Protein AF-A0A2V5Z076-F1 (afdb_monomer)

Radius of gyration: 17.03 Å; Cα contacts (8 Å, |Δi|>4): 151; chains: 1; bounding box: 36×29×53 Å

Mean predicted aligned error: 3.49 Å

Secondary structure (DSSP, 8-state):
-HHHHTT---GGGTTT--EEEEE-GGGT-----PPPPTT-SEEEEEPPPEEEEEEETTTTEEEEEEE--EEEEE-TTTS-HHHHHHHHHHHHHHHH-GGG-

Nearest PDB structures (foldseek):
  6ct0-assembly1_0  TM=9.059E-01  e=1.806E-06  Homo s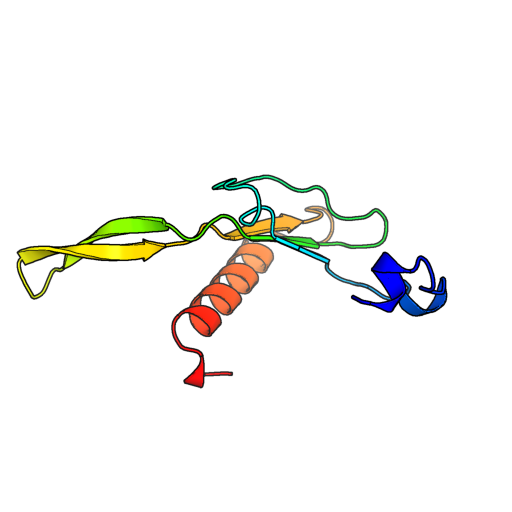apiens
  8x03-assembly1_A  TM=9.351E-01  e=3.511E-06  Sus scrofa
  7uom-assembly1_03  TM=9.125E-01  e=2.876E-06  Bos taurus
  8piu-assembly1_B  TM=9.148E-01  e=5.590E-06  Homo sapiens
  6zzk-assembly2_B  TM=7.644E-01  e=2.691E-06  Corynebacterium glutamicum ATCC 13032

Solvent-accessible surface area (backbone atoms only — not comparable to full-atom values): 6093 Å² total; per-residue (Å²): 107,68,46,59,79,71,71,62,65,54,72,76,79,65,56,88,52,62,61,47,80,45,72,50,19,86,76,67,35,51,73,66,84,62,78,46,55,98,79,28,54,27,21,40,33,34,22,25,73,40,79,42,80,40,81,35,85,86,78,74,43,73,42,83,40,79,47,58,46,72,37,77,33,64,43,68,93,83,44,52,72,67,59,52,49,53,52,52,49,52,53,50,53,38,71,76,40,65,86,76,109

Structure (mmCIF, N/CA/C/O backbone):
data_AF-A0A2V5Z076-F1
#
_entry.id   AF-A0A2V5Z076-F1
#
loop_
_atom_site.group_PDB
_atom_site.id
_atom_site.type_symbol
_atom_site.label_atom_id
_atom_site.label_alt_id
_atom_site.label_comp_id
_atom_site.label_asym_id
_atom_site.label_entity_id
_atom_site.label_seq_id
_atom_site.pdbx_PDB_ins_code
_atom_site.Cartn_x
_atom_site.Cartn_y
_atom_site.Cartn_z
_atom_site.occupancy
_atom_site.B_iso_or_equiv
_atom_site.auth_seq_id
_atom_site.auth_comp_id
_atom_site.auth_asym_id
_atom_site.auth_atom_id
_atom_site.pdbx_PDB_model_num
ATOM 1 N N . VAL A 1 1 ? -7.544 -4.428 -18.270 1.00 89.75 1 VAL A N 1
ATOM 2 C CA . VAL A 1 1 ? -7.762 -5.799 -17.737 1.00 89.75 1 VAL A CA 1
ATOM 3 C C . VAL A 1 1 ? -8.203 -6.770 -18.823 1.00 89.75 1 VAL A C 1
ATOM 5 O O . VAL A 1 1 ? -7.522 -7.768 -19.011 1.00 89.75 1 VAL A O 1
ATOM 8 N N . GLU A 1 2 ? -9.279 -6.486 -19.561 1.00 96.81 2 GLU A N 1
ATOM 9 C CA . GLU A 1 2 ? -9.805 -7.418 -20.575 1.00 96.81 2 GLU A CA 1
ATOM 10 C C . GLU A 1 2 ? -8.774 -7.785 -21.656 1.00 96.81 2 GLU A C 1
ATOM 12 O O . GLU A 1 2 ? -8.514 -8.961 -21.895 1.00 96.81 2 GLU A O 1
ATOM 17 N N . LEU A 1 3 ? -8.064 -6.787 -22.196 1.00 96.94 3 LEU A N 1
ATOM 18 C CA . LEU A 1 3 ? -6.964 -7.015 -23.141 1.00 96.94 3 LEU A CA 1
ATOM 19 C C . LEU A 1 3 ? -5.853 -7.905 -22.564 1.00 96.94 3 LEU A C 1
ATOM 21 O O . LEU A 1 3 ? -5.346 -8.768 -23.268 1.00 96.94 3 LEU A O 1
ATOM 25 N N . ALA A 1 4 ? -5.500 -7.745 -21.283 1.00 94.19 4 ALA A N 1
ATOM 26 C CA . ALA A 1 4 ? -4.490 -8.583 -20.630 1.00 94.19 4 ALA A CA 1
ATOM 27 C C . ALA A 1 4 ? -4.941 -10.047 -20.568 1.00 94.19 4 ALA A C 1
ATOM 29 O O . ALA A 1 4 ? -4.189 -10.945 -20.940 1.00 94.19 4 ALA A O 1
ATOM 30 N N . ARG A 1 5 ? -6.196 -10.285 -20.160 1.00 95.19 5 ARG A N 1
ATOM 31 C CA . ARG A 1 5 ? -6.788 -11.632 -20.082 1.00 95.19 5 ARG A CA 1
ATOM 32 C C . ARG A 1 5 ? -6.832 -12.317 -21.443 1.00 95.19 5 ARG A C 1
ATOM 34 O O . ARG A 1 5 ? -6.571 -13.510 -21.544 1.00 95.19 5 ARG A O 1
ATOM 41 N N . GLN A 1 6 ? -7.100 -11.544 -22.488 1.00 97.75 6 GLN A N 1
ATOM 42 C CA . GLN A 1 6 ? -7.142 -12.010 -23.871 1.00 97.75 6 GLN A CA 1
ATOM 43 C C . GLN A 1 6 ? -5.757 -12.078 -24.535 1.00 97.75 6 GLN A C 1
ATOM 45 O O . GLN A 1 6 ? -5.675 -12.439 -25.705 1.00 97.75 6 GLN A O 1
ATOM 50 N N . ARG A 1 7 ? -4.675 -11.728 -23.817 1.00 94.69 7 ARG A N 1
ATOM 51 C CA . ARG A 1 7 ? -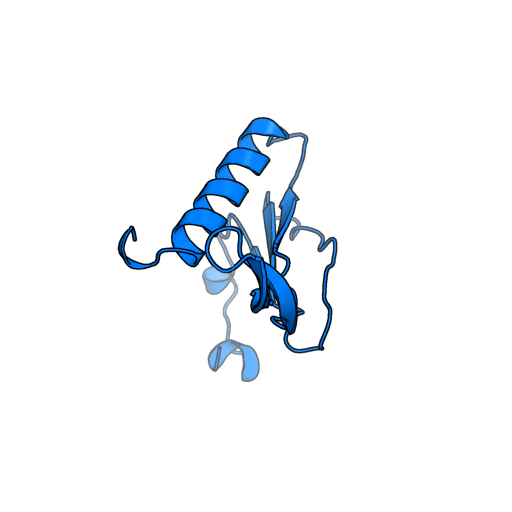3.293 -11.653 -24.330 1.00 94.69 7 ARG A CA 1
ATOM 52 C C . ARG A 1 7 ? -3.129 -10.695 -25.520 1.00 94.69 7 ARG A C 1
ATOM 54 O O . ARG A 1 7 ? -2.374 -10.960 -26.447 1.00 94.69 7 ARG A O 1
ATOM 61 N N . ARG A 1 8 ? -3.841 -9.568 -25.479 1.00 97.19 8 ARG A N 1
ATOM 62 C CA . ARG A 1 8 ? -3.866 -8.512 -26.506 1.00 97.19 8 ARG A CA 1
ATOM 63 C C . ARG A 1 8 ? -3.235 -7.192 -26.048 1.00 97.19 8 ARG A C 1
ATOM 65 O O . ARG A 1 8 ? -3.581 -6.138 -26.568 1.00 97.19 8 ARG A O 1
ATOM 72 N N . ILE A 1 9 ? -2.354 -7.226 -25.049 1.00 95.56 9 ILE A N 1
ATOM 73 C CA . ILE A 1 9 ? -1.571 -6.047 -24.656 1.00 95.56 9 ILE A CA 1
ATOM 74 C C . ILE A 1 9 ? -0.352 -5.942 -25.573 1.00 95.56 9 ILE A C 1
ATOM 76 O O . ILE A 1 9 ? 0.416 -6.898 -25.673 1.00 95.56 9 ILE A O 1
ATOM 80 N N . SER A 1 10 ? -0.173 -4.793 -26.226 1.00 94.44 10 SER A N 1
ATOM 81 C CA . SER A 1 10 ? 1.025 -4.515 -27.023 1.00 94.44 10 SER A CA 1
ATOM 82 C C . SER A 1 10 ? 2.209 -4.109 -26.130 1.00 94.44 10 SER A C 1
ATOM 84 O O . SER A 1 10 ? 1.996 -3.671 -24.996 1.00 94.44 10 SER A O 1
ATOM 86 N N . PRO A 1 11 ? 3.460 -4.216 -26.613 1.00 90.75 11 PRO A N 1
ATOM 87 C CA . PRO A 1 11 ? 4.630 -3.724 -25.883 1.00 90.75 11 PRO A CA 1
ATOM 88 C C . PRO A 1 11 ? 4.521 -2.246 -25.478 1.00 90.75 11 PRO A C 1
ATOM 90 O O . PRO A 1 11 ? 4.821 -1.907 -24.337 1.00 90.75 11 PRO A O 1
ATOM 93 N N . ASP A 1 12 ? 3.996 -1.386 -26.356 1.00 92.81 12 ASP A N 1
ATOM 94 C CA . ASP A 1 12 ? 3.839 0.052 -26.083 1.00 92.81 12 ASP A CA 1
ATOM 95 C C . ASP A 1 12 ? 2.907 0.337 -24.899 1.00 92.81 12 ASP A C 1
ATOM 97 O O . ASP A 1 12 ? 3.091 1.311 -24.177 1.00 92.81 12 ASP A O 1
ATOM 101 N N . MET A 1 13 ? 1.920 -0.533 -24.658 1.00 91.25 13 MET A N 1
ATOM 102 C CA . MET A 1 13 ? 1.015 -0.417 -23.510 1.00 91.25 13 MET A CA 1
ATOM 103 C C . MET A 1 13 ? 1.671 -0.798 -22.175 1.00 91.25 13 MET A C 1
ATOM 105 O O . MET A 1 13 ? 1.091 -0.529 -21.124 1.00 91.25 13 MET A O 1
ATOM 109 N N . GLN A 1 14 ? 2.820 -1.476 -22.206 1.00 86.88 14 GLN A N 1
ATOM 110 C CA . GLN A 1 14 ? 3.585 -1.860 -21.014 1.00 86.88 14 GLN A CA 1
ATOM 111 C C . GLN A 1 14 ? 4.760 -0.908 -20.755 1.00 86.88 14 GLN A C 1
ATOM 113 O O . GLN A 1 14 ? 5.319 -0.917 -19.662 1.00 86.88 14 GLN A O 1
ATOM 118 N N . ALA A 1 15 ? 5.131 -0.092 -21.742 1.00 88.75 15 ALA A N 1
ATOM 119 C CA . ALA A 1 15 ? 6.267 0.810 -21.663 1.00 88.75 15 ALA A CA 1
ATOM 120 C C . ALA A 1 15 ? 5.981 2.052 -20.799 1.00 88.75 15 ALA A C 1
ATOM 122 O O . ALA A 1 15 ? 4.845 2.508 -20.672 1.00 88.75 15 ALA A O 1
ATOM 123 N N . GLY A 1 16 ? 7.042 2.634 -20.233 1.00 87.88 16 GLY A N 1
ATOM 124 C CA . GLY A 1 16 ? 6.981 3.913 -19.513 1.00 87.88 16 GLY A CA 1
ATOM 125 C C . GLY A 1 16 ? 6.422 3.837 -18.089 1.00 87.88 16 GLY A C 1
ATOM 126 O O . GLY A 1 16 ? 6.215 4.875 -17.461 1.00 87.88 16 GLY A O 1
ATOM 127 N N . GLY A 1 17 ? 6.183 2.634 -17.561 1.00 89.31 17 GLY A N 1
ATOM 128 C CA . GLY A 1 17 ? 5.833 2.452 -16.156 1.00 89.31 17 GLY A CA 1
ATOM 129 C C . GLY A 1 17 ? 6.974 2.906 -15.244 1.00 89.31 17 GLY A C 1
ATOM 130 O O . GLY A 1 17 ? 8.120 2.531 -15.448 1.00 89.31 17 GLY A O 1
ATOM 131 N N . ILE A 1 18 ? 6.664 3.703 -14.222 1.00 90.00 18 ILE A N 1
ATOM 132 C CA . ILE A 1 18 ? 7.637 4.129 -13.195 1.00 90.00 18 ILE A CA 1
ATOM 133 C C . ILE A 1 18 ? 7.442 3.396 -11.862 1.00 90.00 18 ILE A C 1
ATOM 135 O O . ILE A 1 18 ? 8.312 3.417 -10.994 1.00 90.00 18 ILE A O 1
ATOM 139 N N . ALA A 1 19 ? 6.275 2.776 -11.695 1.00 93.19 19 ALA A N 1
ATOM 140 C CA . ALA A 1 19 ? 5.807 2.167 -10.465 1.00 93.19 19 ALA A CA 1
ATOM 141 C C . ALA A 1 19 ? 4.765 1.087 -10.767 1.00 93.19 19 ALA A C 1
ATOM 143 O O . ALA A 1 19 ? 3.948 1.246 -11.678 1.00 93.19 19 ALA A O 1
ATOM 144 N N . THR A 1 20 ? 4.742 0.033 -9.950 1.00 95.38 20 THR A N 1
ATOM 145 C CA . THR A 1 20 ? 3.733 -1.034 -10.020 1.00 95.38 20 THR A CA 1
ATOM 146 C C . THR A 1 20 ? 2.895 -1.053 -8.750 1.00 95.38 20 THR A C 1
ATOM 148 O O . THR A 1 20 ? 3.405 -0.855 -7.650 1.00 95.38 20 THR A O 1
ATOM 151 N N . VAL A 1 21 ? 1.606 -1.360 -8.890 1.00 96.06 21 VAL A N 1
ATOM 152 C CA . VAL A 1 21 ? 0.733 -1.729 -7.772 1.00 96.06 21 VAL A CA 1
ATOM 153 C C . VAL A 1 21 ? 0.393 -3.209 -7.899 1.00 96.06 21 VAL A C 1
ATOM 155 O O . VAL A 1 21 ? -0.063 -3.650 -8.953 1.00 96.06 21 VAL A O 1
ATOM 158 N N . SER A 1 22 ? 0.597 -3.976 -6.829 1.00 96.25 22 SER A N 1
ATOM 159 C CA . SER A 1 22 ? 0.287 -5.406 -6.784 1.00 96.25 22 SER A CA 1
ATOM 160 C C . SER A 1 22 ? -0.619 -5.722 -5.599 1.00 96.25 22 SER A C 1
ATOM 162 O O . SER A 1 22 ? -0.244 -5.527 -4.445 1.00 96.25 22 SER A O 1
ATOM 164 N N . ASN A 1 23 ? -1.825 -6.218 -5.883 1.00 96.50 23 ASN A N 1
ATOM 165 C CA . ASN A 1 23 ? -2.781 -6.643 -4.865 1.00 96.50 23 ASN A CA 1
ATOM 166 C C . ASN A 1 23 ? -2.728 -8.165 -4.700 1.00 96.50 23 ASN A C 1
ATOM 168 O O . ASN A 1 23 ? -3.364 -8.900 -5.456 1.00 96.50 23 ASN A O 1
ATOM 172 N N . PHE A 1 24 ? -1.988 -8.624 -3.694 1.00 96.12 24 PHE A N 1
ATOM 173 C CA . PHE A 1 24 ? -1.964 -10.029 -3.281 1.00 96.12 24 PHE A CA 1
ATOM 174 C C . PHE A 1 24 ? -3.022 -10.344 -2.213 1.00 96.12 24 PHE A C 1
ATOM 176 O O . PHE A 1 24 ? -3.286 -11.515 -1.934 1.00 96.12 24 PHE A O 1
ATOM 183 N N . GLY A 1 25 ? -3.695 -9.326 -1.668 1.00 97.06 25 GLY A N 1
ATOM 184 C CA . GLY A 1 25 ? -4.809 -9.484 -0.736 1.00 97.06 25 GLY A CA 1
ATOM 185 C C . GLY A 1 25 ? -5.982 -10.296 -1.290 1.00 97.06 25 GLY A C 1
ATOM 186 O O . GLY A 1 25 ? -6.696 -10.932 -0.519 1.00 97.06 25 GLY A O 1
ATOM 187 N N . ILE A 1 26 ? -6.138 -10.371 -2.618 1.00 96.50 26 ILE A N 1
ATOM 188 C CA . ILE A 1 26 ? -7.133 -11.246 -3.268 1.00 96.50 26 ILE A CA 1
ATOM 189 C C . ILE A 1 26 ? -6.905 -12.739 -2.984 1.00 96.50 26 ILE A C 1
ATOM 191 O O . ILE A 1 26 ? -7.835 -13.531 -3.097 1.00 96.50 26 ILE A O 1
ATOM 195 N N . PHE A 1 27 ? -5.680 -13.116 -2.610 1.00 96.31 27 PHE A N 1
ATOM 196 C CA . PHE A 1 27 ? -5.306 -14.478 -2.231 1.00 96.31 27 PHE A CA 1
ATOM 197 C C . PHE A 1 27 ? -5.285 -14.677 -0.707 1.00 96.31 27 PHE A C 1
ATOM 199 O O . PHE A 1 27 ? -4.802 -15.698 -0.229 1.00 96.31 27 PHE A O 1
ATOM 206 N N . GLY A 1 28 ? -5.766 -13.700 0.070 1.00 96.25 28 GLY A N 1
ATOM 207 C CA . GLY A 1 28 ? -5.739 -13.740 1.534 1.00 96.25 28 GLY A CA 1
ATOM 208 C C . GLY A 1 28 ? -4.370 -13.444 2.154 1.00 96.25 28 GLY A C 1
ATOM 209 O O . GLY A 1 28 ? -4.222 -13.561 3.366 1.00 96.25 28 GLY A O 1
ATOM 210 N N . MET A 1 29 ? -3.368 -13.044 1.360 1.00 97.31 29 MET A N 1
ATOM 211 C CA . MET A 1 29 ? -2.066 -12.643 1.897 1.00 97.31 29 MET A CA 1
ATOM 212 C C . MET A 1 29 ? -2.177 -11.318 2.652 1.00 97.31 29 MET A C 1
ATOM 214 O O . 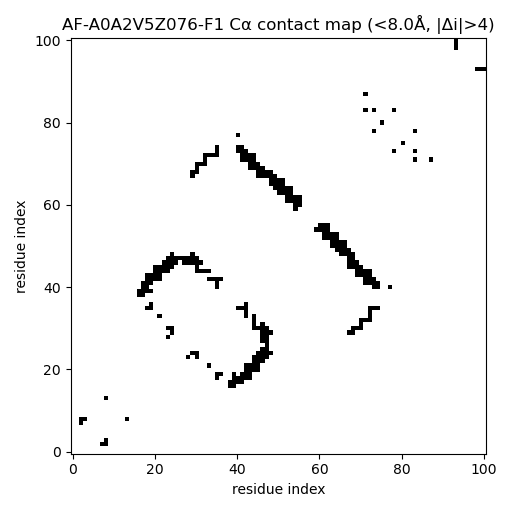MET A 1 29 ? -2.636 -10.313 2.108 1.00 97.31 29 MET A O 1
ATOM 218 N N . GLU A 1 30 ? -1.713 -11.308 3.899 1.00 95.69 30 GLU A N 1
ATOM 219 C CA . GLU A 1 30 ? -1.710 -10.105 4.735 1.00 95.69 30 GLU A CA 1
ATOM 220 C C . GLU A 1 30 ? -0.596 -9.134 4.359 1.00 95.69 30 GLU A C 1
ATOM 222 O O . GLU A 1 30 ? -0.812 -7.930 4.401 1.00 95.69 30 GLU A O 1
ATOM 227 N N . TRP A 1 31 ? 0.578 -9.642 3.979 1.00 95.12 31 TRP A N 1
ATOM 228 C CA . TRP A 1 31 ? 1.751 -8.828 3.677 1.00 95.12 31 TRP A CA 1
ATOM 229 C C . TRP A 1 31 ? 2.710 -9.553 2.739 1.00 95.12 31 TRP A C 1
ATOM 231 O O . TRP A 1 31 ? 2.643 -10.771 2.570 1.00 95.12 31 TRP A O 1
ATOM 241 N N . GLY A 1 32 ? 3.613 -8.792 2.129 1.00 93.88 32 GLY A N 1
ATOM 242 C CA . GLY A 1 32 ? 4.656 -9.328 1.270 1.00 93.88 32 GLY A CA 1
ATOM 243 C C . GLY A 1 32 ? 5.665 -8.263 0.863 1.00 93.88 32 GLY A C 1
ATOM 244 O O . GLY A 1 32 ? 5.387 -7.064 0.936 1.00 93.88 32 GLY A O 1
ATOM 245 N N . THR A 1 33 ? 6.829 -8.718 0.407 1.00 94.19 33 THR A N 1
ATOM 246 C CA . THR A 1 33 ? 7.931 -7.887 -0.101 1.00 94.19 33 THR A CA 1
ATOM 247 C C . THR A 1 33 ? 8.095 -8.120 -1.604 1.00 94.19 33 THR A C 1
ATOM 249 O O . THR A 1 33 ? 9.018 -8.818 -2.031 1.00 94.19 33 THR A O 1
ATOM 252 N N . PRO A 1 34 ? 7.158 -7.625 -2.427 1.00 91.50 34 PRO A N 1
ATOM 253 C CA . PRO A 1 34 ? 7.213 -7.835 -3.866 1.00 91.50 34 PRO A CA 1
ATOM 254 C C . PRO A 1 34 ? 8.437 -7.128 -4.456 1.00 91.50 34 PRO A C 1
ATOM 256 O O . PRO A 1 34 ? 8.818 -6.049 -4.006 1.00 91.50 34 PRO A O 1
ATOM 259 N N . ILE A 1 35 ? 9.062 -7.737 -5.456 1.00 93.56 35 ILE A N 1
ATOM 260 C CA . ILE A 1 35 ? 10.248 -7.182 -6.113 1.00 93.56 35 ILE A CA 1
ATOM 261 C C . ILE A 1 35 ? 9.776 -6.268 -7.256 1.00 93.56 35 ILE A C 1
ATOM 263 O O . ILE A 1 35 ? 8.958 -6.722 -8.061 1.00 93.56 35 ILE A O 1
ATOM 267 N N . PRO A 1 36 ? 10.241 -5.005 -7.339 1.00 92.62 36 PRO A N 1
ATOM 268 C CA . PRO A 1 36 ? 9.956 -4.138 -8.479 1.00 92.62 36 PRO A CA 1
ATOM 269 C C . PRO A 1 36 ? 10.356 -4.787 -9.809 1.00 92.62 36 PRO A C 1
ATOM 271 O O . PRO A 1 36 ? 11.323 -5.547 -9.877 1.00 92.62 36 PRO A O 1
ATOM 274 N N . LEU A 1 37 ? 9.603 -4.496 -10.871 1.00 90.44 37 LEU A N 1
ATOM 275 C CA . LEU A 1 37 ? 9.960 -4.948 -12.215 1.00 90.44 37 LEU A CA 1
ATOM 276 C C . LEU A 1 37 ? 11.287 -4.301 -12.657 1.00 90.44 37 LEU A C 1
ATOM 278 O O . LEU A 1 37 ? 11.588 -3.202 -12.192 1.00 90.44 37 LEU A O 1
ATOM 282 N N . PRO A 1 38 ? 12.087 -4.945 -13.532 1.00 87.94 38 PRO A N 1
ATOM 283 C CA . PRO A 1 38 ? 13.427 -4.461 -13.885 1.00 87.94 38 PRO A CA 1
ATOM 284 C C . PRO A 1 38 ? 13.499 -3.007 -14.376 1.00 87.94 38 PRO A C 1
ATOM 286 O O . PRO A 1 38 ? 14.531 -2.360 -14.220 1.00 87.94 38 PRO A O 1
ATOM 289 N N . ASP A 1 39 ? 12.423 -2.501 -14.972 1.00 87.75 39 ASP A N 1
ATOM 290 C CA . ASP A 1 39 ? 12.286 -1.152 -15.520 1.00 87.75 39 ASP A CA 1
ATOM 291 C C . ASP A 1 39 ? 11.645 -0.143 -14.546 1.00 87.75 39 ASP A C 1
ATOM 293 O O . ASP A 1 39 ? 11.453 1.017 -14.905 1.00 87.75 39 ASP A O 1
ATOM 297 N N . GLN A 1 40 ? 11.334 -0.549 -13.311 1.00 92.19 40 GLN A N 1
ATOM 298 C CA . GLN A 1 40 ? 10.594 0.264 -12.346 1.00 92.19 40 GLN A CA 1
ATOM 299 C C . GLN A 1 40 ? 11.328 0.397 -11.015 1.00 92.19 40 GLN A C 1
ATOM 301 O O . GLN A 1 40 ? 11.935 -0.544 -10.508 1.00 92.19 40 GLN A O 1
ATOM 306 N N . THR A 1 41 ? 11.236 1.577 -10.404 1.00 93.56 41 THR A N 1
ATOM 307 C CA . THR A 1 41 ? 12.003 1.903 -9.190 1.00 93.56 41 THR A CA 1
ATOM 308 C C . THR A 1 41 ? 11.263 1.575 -7.901 1.00 93.56 41 THR A C 1
ATOM 310 O O . THR A 1 41 ? 11.888 1.528 -6.840 1.00 93.56 41 THR A O 1
ATOM 313 N N . LEU A 1 42 ? 9.947 1.346 -7.968 1.00 95.56 42 LEU A N 1
ATOM 314 C CA . LEU A 1 42 ? 9.124 1.050 -6.801 1.00 95.56 42 LEU A CA 1
ATOM 315 C C . LEU A 1 42 ? 7.925 0.152 -7.112 1.00 95.56 42 LEU A C 1
ATOM 317 O O . LEU A 1 42 ? 7.390 0.133 -8.223 1.00 95.56 42 LEU A O 1
ATOM 321 N N . LEU A 1 43 ? 7.474 -0.563 -6.086 1.00 97.12 43 LEU A N 1
ATOM 322 C CA . LEU A 1 43 ? 6.289 -1.406 -6.125 1.00 97.12 43 LEU A CA 1
ATOM 323 C C . LEU A 1 43 ? 5.498 -1.269 -4.821 1.00 97.12 43 LEU A C 1
ATOM 325 O O . LEU A 1 43 ? 6.033 -1.506 -3.737 1.00 97.12 43 LEU A O 1
ATOM 329 N N . LEU A 1 44 ? 4.216 -0.925 -4.941 1.00 97.44 44 LEU A N 1
ATOM 330 C CA . LEU A 1 44 ? 3.261 -0.855 -3.839 1.00 97.44 44 LEU A CA 1
ATOM 331 C C . LEU A 1 44 ? 2.479 -2.173 -3.722 1.00 97.44 44 LEU A C 1
ATOM 333 O O . LEU A 1 44 ? 1.710 -2.533 -4.618 1.00 97.44 44 LEU A O 1
ATOM 337 N N . GLY A 1 45 ? 2.666 -2.893 -2.622 1.00 97.50 45 GLY A N 1
ATOM 338 C CA . GLY A 1 45 ? 1.929 -4.106 -2.286 1.00 97.50 45 GLY A CA 1
ATOM 339 C C . GLY A 1 45 ? 0.679 -3.805 -1.463 1.00 97.50 45 GLY A C 1
ATOM 340 O O . GLY A 1 45 ? 0.751 -3.048 -0.498 1.00 97.50 45 GLY A O 1
ATOM 341 N N . LEU A 1 46 ? -0.452 -4.423 -1.810 1.00 97.81 46 LEU A N 1
ATOM 342 C CA . LEU A 1 46 ? -1.693 -4.371 -1.033 1.00 97.81 46 LEU A CA 1
ATOM 343 C C . LEU A 1 46 ? -2.048 -5.763 -0.502 1.00 97.81 46 LEU A C 1
ATOM 345 O O . LEU A 1 46 ? -2.301 -6.690 -1.280 1.00 97.81 46 LEU A O 1
ATOM 349 N N . GLY A 1 47 ? -2.080 -5.877 0.824 1.00 98.00 47 GLY A N 1
ATOM 350 C CA . GLY A 1 47 ? -2.556 -7.049 1.545 1.00 98.00 47 GLY A CA 1
ATOM 351 C C . GLY A 1 47 ? -4.070 -7.079 1.728 1.00 98.00 47 GLY A C 1
ATOM 352 O O . GLY A 1 47 ? -4.792 -6.139 1.390 1.00 98.00 47 GLY A O 1
ATOM 353 N N . VAL A 1 48 ? -4.565 -8.193 2.263 1.00 98.12 48 VAL A N 1
ATOM 354 C CA . VAL A 1 48 ? -5.995 -8.392 2.515 1.00 98.12 48 VAL A CA 1
ATOM 355 C C . VAL A 1 48 ? -6.505 -7.418 3.580 1.00 98.12 48 VAL A C 1
ATOM 357 O O . VAL A 1 48 ? -5.865 -7.199 4.608 1.00 98.12 48 VAL A O 1
ATOM 360 N N . GLY A 1 49 ? -7.688 -6.851 3.341 1.00 97.44 49 GLY A N 1
ATOM 361 C CA . GLY A 1 49 ? -8.426 -6.116 4.360 1.00 97.44 49 GLY A CA 1
ATOM 362 C C . GLY A 1 49 ? -9.108 -7.083 5.321 1.00 97.44 49 GLY A C 1
ATOM 363 O O . GLY A 1 49 ? -9.933 -7.890 4.893 1.00 97.44 49 GLY A O 1
ATOM 364 N N . LYS A 1 50 ? -8.806 -6.992 6.616 1.00 97.19 50 LYS A N 1
ATOM 365 C CA . LYS A 1 50 ? -9.418 -7.829 7.657 1.00 97.19 50 LYS A CA 1
ATOM 366 C C . LYS A 1 50 ? -10.004 -6.996 8.785 1.00 97.19 50 LYS A C 1
ATOM 368 O O . LYS A 1 50 ? -9.568 -5.878 9.048 1.00 97.19 50 LYS A O 1
ATOM 373 N N . LYS A 1 51 ? -11.015 -7.550 9.456 1.00 98.00 51 LYS A N 1
ATOM 374 C CA . LYS A 1 51 ? -11.559 -6.968 10.683 1.00 98.00 51 LYS A CA 1
ATOM 375 C C . LYS A 1 51 ? -10.613 -7.265 11.841 1.00 98.00 51 LYS A 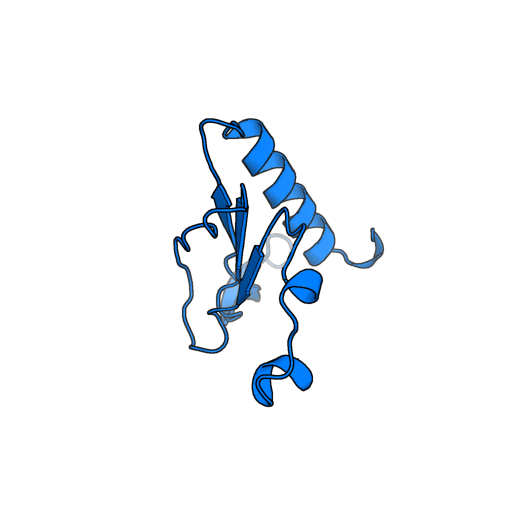C 1
ATOM 377 O O . LYS A 1 51 ? -10.334 -8.428 12.112 1.00 98.00 51 LYS A O 1
ATOM 382 N N . VAL A 1 52 ? -10.148 -6.222 12.516 1.00 97.38 52 VAL A N 1
ATOM 383 C CA . VAL A 1 52 ? -9.28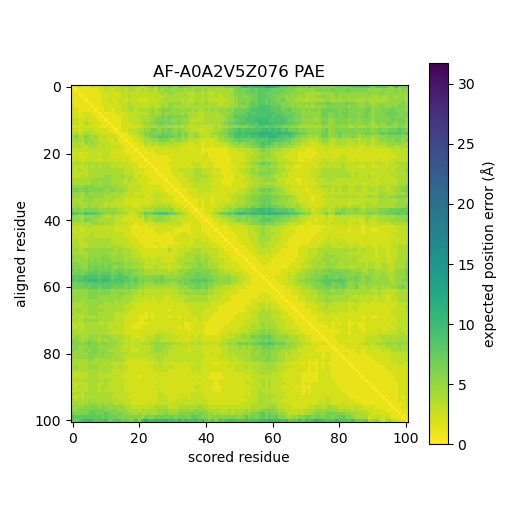7 -6.313 13.699 1.00 97.38 52 VAL A CA 1
ATOM 384 C C . VAL A 1 52 ? -9.857 -5.460 14.834 1.00 97.38 52 VAL A C 1
ATOM 386 O O . VAL A 1 52 ? -10.549 -4.471 14.564 1.00 97.38 52 VAL A O 1
ATOM 389 N N . PRO A 1 53 ? -9.620 -5.835 16.102 1.00 97.94 53 PRO A N 1
ATOM 390 C CA . PRO A 1 53 ? -9.993 -5.003 17.234 1.00 97.94 53 PRO A CA 1
ATOM 391 C C . PRO A 1 53 ? -9.024 -3.822 17.353 1.00 97.94 53 PRO A C 1
ATOM 393 O O . PRO A 1 53 ? -7.813 -4.012 17.444 1.00 97.94 53 PRO A O 1
ATOM 396 N N . VAL A 1 54 ? -9.562 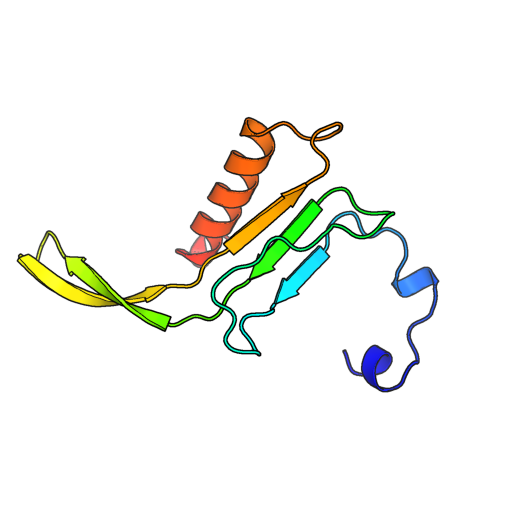-2.606 17.394 1.00 97.25 54 VAL A N 1
ATOM 397 C CA . VAL A 1 54 ? -8.795 -1.379 17.642 1.00 97.25 54 VAL A CA 1
ATOM 398 C C . VAL A 1 54 ? -9.361 -0.701 18.875 1.00 97.25 54 VAL A C 1
ATOM 400 O O . VAL A 1 54 ? -10.576 -0.574 19.009 1.00 97.25 54 VAL A O 1
ATOM 403 N N . TRP A 1 55 ? -8.489 -0.278 19.784 1.00 98.00 55 TRP A N 1
ATOM 404 C CA . TRP A 1 55 ? -8.900 0.453 20.977 1.00 98.00 55 TRP A CA 1
ATOM 405 C C . TRP A 1 55 ? -9.469 1.829 20.599 1.00 98.00 55 TRP A C 1
ATOM 407 O O . TRP A 1 55 ? -8.816 2.609 19.900 1.00 98.00 55 TRP A O 1
ATOM 417 N N . ASP A 1 56 ? -10.694 2.119 21.034 1.00 97.50 56 ASP A N 1
ATOM 418 C CA . ASP A 1 56 ? -11.328 3.429 20.898 1.00 97.50 56 ASP A CA 1
ATOM 419 C C . ASP A 1 56 ? -11.130 4.224 22.195 1.00 97.50 56 ASP A C 1
ATOM 421 O O . ASP A 1 56 ? -11.716 3.917 23.234 1.00 97.50 56 ASP A O 1
ATOM 425 N N . GLU A 1 57 ? -10.298 5.264 22.138 1.00 96.81 57 GLU A N 1
ATOM 426 C CA . GLU A 1 57 ? -9.982 6.088 23.310 1.00 96.81 57 GLU A CA 1
ATOM 427 C C . GLU A 1 57 ? -11.175 6.886 23.850 1.00 96.81 57 GLU A C 1
ATOM 429 O O . GLU A 1 57 ? -11.192 7.222 25.036 1.00 96.81 57 GLU A O 1
ATOM 434 N N . THR A 1 58 ? -12.167 7.197 23.011 1.00 97.12 58 THR A N 1
ATOM 435 C CA . THR A 1 58 ? -13.364 7.950 23.412 1.00 97.12 58 THR A CA 1
ATOM 436 C C . THR A 1 58 ? -14.363 7.045 24.122 1.00 97.12 58 THR A C 1
ATOM 438 O O . THR A 1 58 ? -14.948 7.447 25.126 1.00 97.12 58 THR A O 1
ATOM 441 N N . ARG A 1 59 ? -14.543 5.819 23.624 1.00 96.50 59 ARG A N 1
ATOM 442 C CA . ARG A 1 59 ? -15.494 4.841 24.173 1.00 96.50 59 ARG A CA 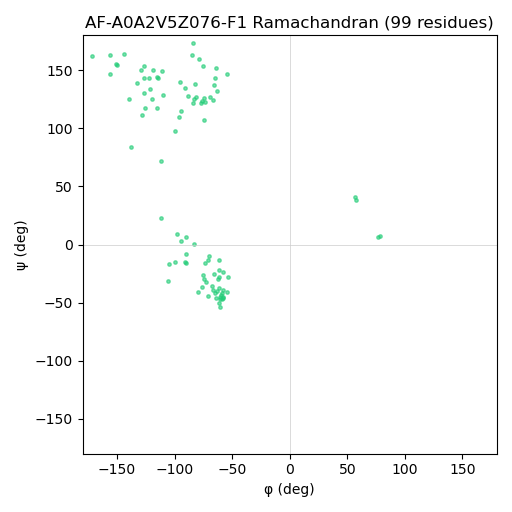1
ATOM 443 C C . ARG A 1 59 ? -14.899 3.944 25.256 1.00 96.50 59 ARG A C 1
ATOM 445 O O . ARG A 1 59 ? -15.657 3.325 25.993 1.00 96.50 59 ARG A O 1
ATOM 452 N N . LYS A 1 60 ? -13.566 3.894 25.371 1.00 97.69 60 LYS 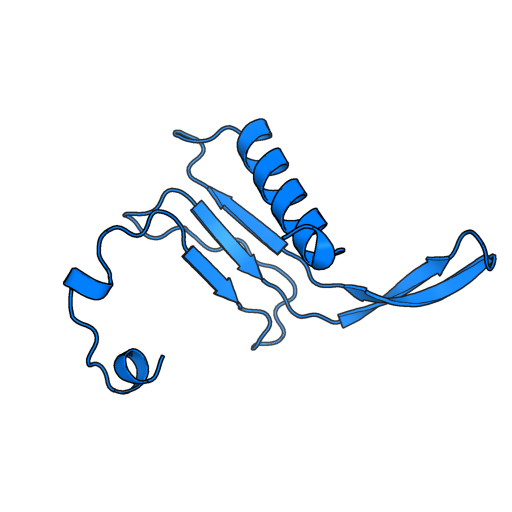A N 1
ATOM 453 C CA . LYS A 1 60 ? -12.824 3.010 26.288 1.00 97.69 60 LYS A CA 1
ATOM 454 C C . LYS A 1 60 ? -13.164 1.528 26.082 1.00 97.69 60 LYS A C 1
ATOM 456 O O . LYS A 1 60 ? -13.285 0.768 27.039 1.00 97.69 60 LYS A O 1
ATOM 461 N N . GLU A 1 61 ? -13.293 1.122 24.820 1.00 98.19 61 GLU A N 1
ATOM 462 C CA . GLU A 1 61 ? -13.585 -0.255 24.413 1.00 98.19 61 GLU A CA 1
ATOM 463 C C . GLU A 1 61 ? -12.848 -0.623 23.115 1.00 98.19 61 GLU A C 1
ATOM 465 O O . GLU A 1 61 ? -12.387 0.246 22.373 1.00 98.19 61 GLU A O 1
ATOM 470 N N . PHE A 1 62 ? -12.755 -1.919 22.808 1.00 98.38 62 PHE A N 1
ATOM 471 C CA . PHE A 1 62 ? -12.295 -2.373 21.494 1.00 98.38 62 PHE A CA 1
ATOM 472 C C . PHE A 1 62 ? -13.435 -2.315 20.477 1.00 98.38 62 PHE A C 1
ATOM 474 O O . PHE A 1 62 ? -14.479 -2.936 20.673 1.00 98.38 62 PHE A O 1
ATOM 481 N N . VAL A 1 63 ? -13.201 -1.643 19.350 1.00 98.06 63 VAL A N 1
ATOM 482 C CA . VAL A 1 63 ? -14.140 -1.567 18.225 1.00 98.06 63 VAL A CA 1
ATOM 483 C C . VAL A 1 63 ? -13.569 -2.273 16.990 1.00 98.06 63 VAL A C 1
ATOM 485 O O . VAL A 1 63 ? -12.364 -2.199 16.735 1.00 98.06 63 VAL A O 1
ATOM 488 N N . PRO A 1 64 ? -14.398 -2.959 16.185 1.00 97.88 64 PRO A N 1
ATOM 489 C CA . PRO A 1 64 ? -13.924 -3.615 14.974 1.00 97.88 64 PRO A CA 1
ATOM 490 C C . PRO A 1 64 ? -13.627 -2.586 13.874 1.00 97.88 64 PRO A C 1
ATOM 492 O O . PRO A 1 64 ? -14.525 -1.869 13.425 1.00 97.88 64 PRO A O 1
ATOM 495 N N . LYS A 1 65 ? -12.393 -2.562 13.362 1.00 96.50 65 LYS A N 1
ATOM 496 C CA . LYS A 1 65 ? -12.006 -1.771 12.178 1.00 96.50 65 LYS A CA 1
ATOM 497 C C . LYS A 1 65 ? -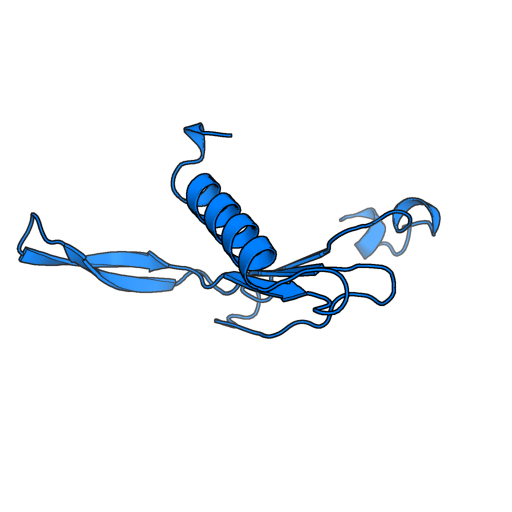11.518 -2.677 11.058 1.00 96.50 65 LYS A C 1
ATOM 499 O O . LYS A 1 65 ? -11.027 -3.771 11.309 1.00 96.50 65 LYS A O 1
ATOM 504 N N . THR A 1 66 ? -11.710 -2.248 9.811 1.00 97.00 66 THR A N 1
ATOM 505 C CA . THR A 1 66 ? -11.063 -2.907 8.670 1.00 97.00 66 THR A CA 1
ATOM 506 C C . THR A 1 66 ? -9.662 -2.333 8.528 1.00 97.00 66 THR A C 1
ATOM 508 O O . THR A 1 66 ? -9.528 -1.130 8.321 1.00 97.00 66 THR A O 1
ATOM 511 N N . GLU A 1 67 ? -8.646 -3.183 8.595 1.00 96.56 67 GLU A N 1
ATOM 512 C CA . GLU A 1 67 ? -7.253 -2.815 8.348 1.00 96.56 67 GLU A CA 1
ATOM 513 C C . GLU A 1 67 ? -6.680 -3.667 7.218 1.00 96.56 67 GLU A C 1
ATOM 515 O O . GLU A 1 67 ? -7.004 -4.848 7.096 1.00 96.56 67 GLU A O 1
ATOM 520 N N . ALA A 1 68 ? -5.830 -3.062 6.392 1.00 96.81 68 ALA A N 1
ATOM 521 C CA . ALA A 1 68 ? -5.060 -3.734 5.354 1.00 96.81 68 ALA A CA 1
ATOM 522 C C . ALA A 1 68 ? -3.611 -3.256 5.448 1.00 96.81 68 ALA A C 1
ATOM 524 O O . ALA A 1 68 ? -3.370 -2.063 5.648 1.00 96.81 68 ALA A O 1
ATOM 525 N N . GLN A 1 69 ? -2.649 -4.167 5.296 1.00 96.25 69 GLN A N 1
ATOM 526 C CA . GLN A 1 69 ? -1.249 -3.761 5.222 1.00 96.25 69 GLN A CA 1
ATOM 527 C C . GLN A 1 69 ? -0.910 -3.303 3.807 1.00 96.25 69 GLN A C 1
ATOM 529 O O . GLN A 1 69 ? -1.304 -3.926 2.818 1.00 96.25 69 GLN A O 1
ATOM 534 N N . ILE A 1 70 ? -0.154 -2.212 3.728 1.00 96.88 70 ILE A N 1
ATOM 535 C CA . ILE A 1 70 ? 0.386 -1.681 2.483 1.00 96.88 70 ILE A CA 1
ATOM 536 C C . ILE A 1 70 ? 1.904 -1.692 2.610 1.00 96.88 70 ILE A C 1
ATOM 538 O O . ILE A 1 70 ? 2.451 -1.134 3.562 1.00 96.88 70 ILE A O 1
ATOM 542 N N . THR A 1 71 ? 2.579 -2.336 1.664 1.00 97.06 71 THR A N 1
ATOM 543 C CA . THR A 1 71 ? 4.041 -2.417 1.623 1.00 97.06 71 THR A CA 1
ATOM 544 C C . THR A 1 71 ? 4.583 -1.619 0.446 1.00 97.06 71 THR A C 1
ATOM 546 O O . THR A 1 71 ? 3.924 -1.478 -0.581 1.00 97.06 71 THR A O 1
ATOM 549 N N . LEU A 1 72 ? 5.786 -1.071 0.593 1.00 97.38 72 LEU A N 1
ATOM 550 C CA . LEU A 1 72 ? 6.486 -0.363 -0.473 1.00 97.38 72 LEU A CA 1
ATOM 551 C C . LEU A 1 72 ? 7.892 -0.944 -0.596 1.00 97.38 72 LEU A C 1
ATOM 553 O O . LEU A 1 72 ? 8.721 -0.752 0.293 1.00 97.38 72 LEU A O 1
ATOM 557 N N . SER A 1 73 ? 8.150 -1.639 -1.698 1.00 96.75 73 SER A N 1
ATOM 558 C CA . SER A 1 73 ? 9.498 -2.045 -2.097 1.00 96.75 73 SER A CA 1
ATOM 559 C C . SER A 1 73 ? 10.051 -1.020 -3.073 1.00 96.75 73 SER A C 1
ATOM 561 O O . SER A 1 73 ? 9.324 -0.547 -3.946 1.00 96.75 73 SER A O 1
ATOM 563 N N . PHE A 1 74 ? 11.327 -0.674 -2.949 1.00 95.94 74 PHE A N 1
ATOM 564 C CA . PHE A 1 74 ? 11.948 0.347 -3.786 1.00 95.94 74 PHE A CA 1
ATOM 565 C C . PHE A 1 74 ? 13.441 0.088 -3.976 1.00 95.94 74 PHE A C 1
ATOM 567 O O . PHE A 1 74 ? 14.084 -0.555 -3.143 1.00 95.94 74 PHE A O 1
ATOM 574 N N . ASP A 1 75 ? 13.995 0.603 -5.072 1.00 94.75 75 ASP A N 1
ATOM 575 C CA . ASP A 1 75 ? 15.438 0.606 -5.294 1.00 94.75 75 ASP A CA 1
ATOM 576 C C . ASP A 1 75 ? 16.107 1.661 -4.404 1.00 94.75 75 ASP A C 1
ATOM 578 O O . ASP A 1 75 ? 16.022 2.870 -4.647 1.00 94.75 75 ASP A O 1
ATOM 582 N N . HIS A 1 76 ? 16.805 1.192 -3.371 1.00 95.06 76 HIS A N 1
ATOM 583 C CA . HIS A 1 76 ? 17.432 2.056 -2.375 1.00 95.06 76 HIS A CA 1
ATOM 584 C C . HIS A 1 76 ? 18.646 2.844 -2.910 1.00 95.06 76 HIS A C 1
ATOM 586 O O . HIS A 1 76 ? 19.150 3.745 -2.236 1.00 95.06 76 HIS A O 1
ATOM 592 N N . ARG A 1 77 ? 19.121 2.529 -4.124 1.00 94.69 77 ARG A N 1
ATOM 593 C CA . ARG A 1 77 ? 20.148 3.318 -4.827 1.00 94.69 77 ARG A CA 1
ATOM 594 C C . ARG A 1 77 ? 19.574 4.613 -5.397 1.00 94.69 77 ARG A C 1
ATOM 596 O O . ARG A 1 77 ? 20.317 5.569 -5.592 1.00 94.69 77 ARG A O 1
ATOM 603 N N . SER A 1 78 ? 18.271 4.632 -5.676 1.00 92.56 78 SER A N 1
ATOM 604 C CA . SER A 1 78 ? 17.567 5.774 -6.268 1.00 92.56 78 SER A CA 1
ATOM 605 C C . SER A 1 78 ? 16.691 6.521 -5.264 1.00 92.56 78 SER A C 1
ATOM 607 O O . SER A 1 78 ? 16.507 7.727 -5.405 1.00 92.56 78 SER A O 1
ATOM 609 N N . ILE A 1 79 ? 16.137 5.825 -4.268 1.00 94.56 79 ILE A N 1
ATOM 610 C CA . ILE A 1 79 ? 15.195 6.381 -3.290 1.00 94.56 79 ILE A CA 1
ATOM 611 C C . ILE A 1 79 ? 15.708 6.081 -1.878 1.00 94.56 79 ILE A C 1
ATOM 613 O O . ILE A 1 79 ? 16.028 4.941 -1.564 1.00 94.56 79 ILE A O 1
ATOM 617 N N . ASP A 1 80 ? 15.761 7.087 -1.005 1.00 97.19 80 ASP A N 1
ATOM 618 C CA . ASP A 1 80 ? 16.064 6.877 0.413 1.00 97.19 80 ASP A CA 1
ATOM 619 C C . ASP A 1 80 ? 14.812 6.513 1.237 1.00 97.19 80 ASP A C 1
ATOM 621 O O . ASP A 1 80 ? 13.666 6.753 0.838 1.00 97.19 80 ASP A O 1
ATOM 625 N N . GLY A 1 81 ? 15.025 5.961 2.435 1.00 96.88 81 GLY A N 1
ATOM 626 C CA . GLY A 1 81 ? 13.937 5.554 3.328 1.00 96.88 81 GLY A CA 1
ATOM 627 C C . GLY A 1 81 ? 13.019 6.700 3.771 1.00 96.88 81 GLY A C 1
ATOM 628 O O . GLY A 1 81 ? 11.833 6.474 4.019 1.00 96.88 81 GLY A O 1
ATOM 629 N N . GLY A 1 82 ? 13.514 7.939 3.835 1.00 98.00 82 GLY A N 1
ATOM 630 C CA . GLY A 1 82 ? 12.706 9.107 4.183 1.00 98.00 82 GLY A CA 1
ATOM 631 C C . GLY A 1 82 ? 11.732 9.484 3.066 1.00 98.00 82 GLY A C 1
ATOM 632 O O . GLY A 1 82 ? 10.556 9.744 3.330 1.00 98.00 82 GLY A O 1
ATOM 633 N N . GLY A 1 83 ? 12.204 9.483 1.818 1.00 96.81 83 GLY A N 1
ATOM 634 C CA . GLY A 1 83 ? 11.391 9.689 0.622 1.00 96.81 83 GLY A CA 1
ATOM 635 C C . GLY A 1 83 ? 10.323 8.610 0.474 1.00 96.81 83 GLY A C 1
ATOM 636 O O . GLY A 1 83 ? 9.139 8.937 0.363 1.00 96.81 83 GLY A O 1
ATOM 637 N N . ALA A 1 84 ? 10.724 7.340 0.576 1.00 96.62 84 ALA A N 1
ATOM 638 C CA . ALA A 1 84 ? 9.807 6.203 0.521 1.00 96.62 84 ALA A CA 1
ATOM 639 C C . ALA A 1 84 ? 8.725 6.274 1.617 1.00 96.62 84 ALA A C 1
ATOM 641 O O . ALA A 1 84 ? 7.536 6.119 1.334 1.00 96.62 84 ALA A O 1
ATOM 642 N N . SER A 1 85 ? 9.112 6.591 2.857 1.00 97.19 85 SER A N 1
ATOM 643 C CA . SER A 1 85 ? 8.171 6.681 3.984 1.00 97.19 85 SER A CA 1
ATOM 644 C C . SER A 1 85 ? 7.175 7.831 3.831 1.00 97.19 85 SER A C 1
ATOM 646 O O . SER A 1 85 ? 5.995 7.663 4.139 1.00 97.19 85 SER A O 1
ATOM 648 N N . ARG A 1 86 ? 7.611 8.998 3.332 1.00 97.88 86 ARG A N 1
ATOM 649 C CA . ARG A 1 86 ? 6.707 10.131 3.060 1.00 97.88 86 ARG A CA 1
ATOM 650 C C . ARG A 1 86 ? 5.699 9.801 1.964 1.00 97.88 86 ARG A C 1
ATOM 652 O O . ARG A 1 86 ? 4.525 10.132 2.119 1.00 97.88 86 ARG A O 1
ATOM 659 N N . LEU A 1 87 ? 6.141 9.131 0.897 1.00 96.12 87 LEU A N 1
ATOM 660 C CA . LEU A 1 87 ? 5.252 8.660 -0.165 1.00 96.12 87 LEU A CA 1
ATOM 661 C C . LEU A 1 87 ? 4.206 7.687 0.391 1.00 96.12 87 LEU A C 1
ATOM 663 O O . LEU A 1 87 ? 3.010 7.923 0.227 1.00 96.12 87 LEU A O 1
ATOM 667 N N . LEU A 1 88 ? 4.642 6.637 1.095 1.00 97.19 88 LEU A N 1
ATOM 668 C CA . LEU A 1 88 ? 3.739 5.634 1.663 1.00 97.19 88 LEU A CA 1
ATOM 669 C C . LEU A 1 88 ? 2.745 6.262 2.652 1.00 97.19 88 LEU A C 1
ATOM 671 O O . LEU A 1 88 ? 1.548 5.992 2.574 1.00 97.19 88 LEU A O 1
ATOM 675 N N . LYS A 1 89 ? 3.213 7.163 3.525 1.00 97.50 89 LYS A N 1
ATOM 676 C CA . LYS A 1 89 ? 2.354 7.917 4.449 1.00 97.50 89 LYS A CA 1
ATOM 677 C C . LYS A 1 89 ? 1.299 8.730 3.703 1.00 97.50 89 LYS A C 1
ATOM 679 O O . LYS A 1 89 ? 0.129 8.661 4.066 1.00 97.50 89 LYS A O 1
ATOM 684 N N . ARG A 1 90 ? 1.681 9.457 2.647 1.00 97.06 90 ARG A N 1
ATOM 685 C CA . ARG A 1 90 ? 0.734 10.259 1.859 1.00 97.06 90 ARG A CA 1
ATOM 686 C C . ARG A 1 90 ? -0.324 9.389 1.179 1.00 97.06 90 ARG A C 1
ATOM 688 O O . ARG A 1 90 ? -1.492 9.766 1.170 1.00 97.06 90 ARG A O 1
ATOM 695 N N . VAL A 1 91 ? 0.067 8.230 0.648 1.00 96.44 91 VAL A N 1
ATOM 696 C CA . VAL A 1 91 ? -0.875 7.251 0.079 1.00 96.44 91 VAL A CA 1
ATOM 697 C C . VAL A 1 91 ? -1.859 6.765 1.147 1.00 96.44 91 VAL A C 1
ATOM 699 O O . VAL A 1 91 ? -3.063 6.780 0.912 1.00 96.44 91 VAL A O 1
ATOM 702 N N . ILE A 1 92 ? -1.373 6.397 2.336 1.00 96.75 92 ILE A N 1
ATOM 703 C CA . ILE A 1 92 ? -2.224 5.949 3.451 1.00 96.75 92 ILE A CA 1
ATOM 704 C C . ILE A 1 92 ? -3.204 7.050 3.879 1.00 96.75 92 ILE A C 1
ATOM 706 O O . ILE A 1 92 ? -4.389 6.773 4.036 1.00 96.75 92 ILE A O 1
ATOM 710 N N . GLU A 1 93 ? -2.746 8.295 4.023 1.00 96.62 93 GLU A N 1
ATOM 711 C CA . GLU A 1 93 ? -3.601 9.434 4.392 1.00 96.62 93 GLU A CA 1
ATOM 712 C C . GLU A 1 93 ? -4.738 9.663 3.387 1.00 96.62 93 GLU A C 1
ATOM 714 O O . GLU A 1 93 ? -5.871 9.918 3.790 1.00 96.62 93 GLU A O 1
ATOM 719 N N . LEU A 1 94 ? -4.443 9.553 2.088 1.00 97.00 94 LEU A N 1
ATOM 720 C CA . LEU A 1 94 ? -5.440 9.680 1.022 1.00 97.00 94 LEU A CA 1
ATOM 721 C C . LEU A 1 94 ? -6.449 8.526 1.020 1.00 97.00 94 LEU A C 1
ATOM 723 O O . LEU A 1 94 ? -7.623 8.739 0.741 1.00 97.00 94 LEU A O 1
ATOM 727 N N . LEU A 1 95 ? -6.013 7.310 1.351 1.00 95.25 95 LEU A N 1
ATOM 728 C CA . LEU A 1 95 ? -6.910 6.159 1.469 1.00 95.25 95 LEU A CA 1
ATOM 729 C C . LEU A 1 95 ? -7.797 6.237 2.719 1.00 95.25 95 LEU A C 1
ATOM 731 O O . LEU A 1 95 ? -8.932 5.766 2.691 1.00 95.25 95 LEU A O 1
ATOM 735 N N . GLN A 1 96 ? -7.295 6.823 3.808 1.00 95.44 96 GLN A N 1
ATOM 736 C CA . GLN A 1 96 ? -8.058 7.023 5.043 1.00 95.44 96 GLN A CA 1
ATOM 737 C C . GLN A 1 96 ? -9.095 8.145 4.925 1.00 95.44 96 GLN A C 1
ATOM 739 O O . GLN A 1 96 ? -10.128 8.087 5.591 1.00 95.44 96 GLN A O 1
ATOM 744 N N . ASP A 1 97 ? -8.835 9.146 4.084 1.00 96.44 97 ASP A N 1
ATOM 745 C CA . ASP A 1 97 ? -9.751 10.251 3.815 1.00 96.44 97 ASP A CA 1
ATOM 746 C C . ASP A 1 97 ? -9.782 10.586 2.312 1.00 96.44 97 ASP A C 1
ATOM 748 O O . ASP A 1 97 ? -9.096 11.512 1.860 1.00 96.44 97 ASP A O 1
ATOM 752 N N . PRO A 1 98 ? -10.598 9.855 1.526 1.00 94.31 98 PRO A N 1
ATOM 753 C CA . PRO A 1 98 ? -10.681 10.036 0.078 1.00 94.31 98 PRO A CA 1
ATOM 754 C C . PRO A 1 98 ? -11.160 11.422 -0.367 1.00 94.31 98 PRO A C 1
ATOM 756 O O . PRO A 1 98 ? -11.023 11.756 -1.539 1.00 94.31 98 PRO A O 1
ATOM 759 N N . THR A 1 99 ? -11.711 12.244 0.535 1.00 96.12 99 THR A N 1
ATOM 760 C CA . THR A 1 99 ? -12.139 13.617 0.207 1.00 96.12 99 THR A CA 1
ATOM 761 C C . THR A 1 99 ? -10.964 14.568 -0.044 1.00 96.12 99 THR A C 1
ATOM 763 O O . THR A 1 99 ? -11.160 15.658 -0.573 1.00 96.12 99 THR A O 1
ATOM 766 N N . LYS A 1 100 ? -9.741 14.154 0.315 1.00 91.00 100 LYS A N 1
ATOM 767 C CA . LYS A 1 100 ? -8.489 14.903 0.113 1.00 91.00 100 LYS A CA 1
ATOM 768 C C . LYS A 1 100 ? -7.792 14.621 -1.229 1.00 91.00 100 LYS A C 1
ATOM 770 O O . LYS A 1 100 ? -6.635 15.035 -1.382 1.00 91.00 100 LYS A O 1
ATOM 775 N N . LEU A 1 101 ? -8.430 13.859 -2.122 1.00 84.62 101 LEU A N 1
ATOM 776 C CA . LEU A 1 101 ? -7.946 13.544 -3.473 1.00 84.62 101 LEU A CA 1
ATOM 777 C C . LEU A 1 101 ? -8.201 14.684 -4.462 1.00 84.62 101 LEU A C 1
ATOM 779 O O . LEU A 1 101 ? -9.254 15.347 -4.350 1.00 84.62 101 LEU A O 1
#

Sequence (101 aa):
VELARQRRISPDMQAGGIATVSNFGIFGMEWGTPIPLPDQTLLLGLGVGKKVPVWDETRKEFVPKTEAQITLSFDHRSIDGGGASRLLKRVIELLQDPTKL

Foldseek 3Di:
DVCVVVVNDDPVNVPDDAEEEEEPQVVQAQDDQDDDDPNYFKYKYKHHWDWDWDQDPVVRGTDTDTDGDIDMHGDCVVDPPVRRVVVVVVVVVCVVPVVVD

pLDDT: mean 95.3, std 2.91, range [84.62, 98.38]